Protein AF-A0A412H9V6-F1 (afdb_monomer_lite)

Foldseek 3Di:
DQDDPDPPDDPDQKDKDFDADPPPRHGPDPVDIDIHGDLVRLPDDPVRQPDPVNVVSVCVSCVVVVVPDDPPDDCPVVVVVVCVPPPVNDDPVRVVVVVVVVVVVVVVVVVVVVVVVVVVVVVVVVVLLVVLQVVLLVCVVVVHDPVVSCVVSVDDPVSNVVVVD

Organism: NCBI:txid165179

Radius of gyration: 33.5 Å; chains: 1; bounding box: 70×54×76 Å

Sequence (165 aa):
MNFMPREHEVTKFRTDVALREKSSDSIFSDKLRFIYLSLPFFDKREEECETGFEKWIYVLKYMEVLERLPFTAQKKIFDHLAKLADVRCLSSEEQEKYDESIKAVDDYYSGLYGSYVEGEEKGRAEGELSKGLEVARNLLAMGISWSQIMQATGLTEEQLKQLQS

pLDDT: mean 75.41, std 13.48, range [31.86, 91.69]

Secondary structure (DSSP, 8-state):
----SSTT---SSEEEE--B-TTT--BS-TT--EEEE-GGG----GGG--SHHHHHHHHHHTHHHHTTS---S-HHHHHHHHHHHSGGGS-HHHHHHHHHHHHHHHHHHHHHHHHHHHHHHHHHHHHHHHHHHHHHHHHHHTT--HHHHHHHH---HHHHHTT--

Structure (mmCIF, N/CA/C/O backbone):
data_AF-A0A412H9V6-F1
#
_entry.id   AF-A0A412H9V6-F1
#
loop_
_atom_site.group_PDB
_atom_site.id
_atom_site.type_symbol
_atom_site.label_atom_id
_atom_site.label_alt_id
_atom_site.label_comp_id
_atom_site.label_asym_id
_atom_site.label_entity_id
_atom_site.label_seq_id
_atom_site.pdbx_PDB_ins_code
_atom_site.Cartn_x
_atom_site.Cartn_y
_atom_site.Cartn_z
_atom_site.occupancy
_atom_site.B_iso_or_equiv
_atom_site.auth_seq_id
_atom_site.auth_comp_id
_atom_site.auth_asym_id
_atom_site.auth_atom_id
_atom_site.pdbx_PDB_model_num
ATOM 1 N N . MET A 1 1 ? 2.668 0.395 -11.645 1.00 31.86 1 MET A N 1
ATOM 2 C CA . MET A 1 1 ? 1.717 1.391 -12.189 1.00 31.86 1 MET A CA 1
ATOM 3 C C . MET A 1 1 ? 2.301 1.978 -13.467 1.00 31.86 1 MET A C 1
ATOM 5 O O . MET A 1 1 ? 3.403 2.508 -13.412 1.00 31.86 1 MET A O 1
ATOM 9 N N . ASN A 1 2 ? 1.602 1.878 -14.601 1.00 42.09 2 ASN A N 1
ATOM 10 C CA . ASN A 1 2 ? 1.980 2.578 -15.834 1.00 42.09 2 ASN A CA 1
ATOM 11 C C . ASN A 1 2 ? 1.486 4.025 -15.730 1.00 42.09 2 ASN A C 1
ATOM 13 O O . ASN A 1 2 ? 0.323 4.300 -16.008 1.00 42.09 2 ASN A O 1
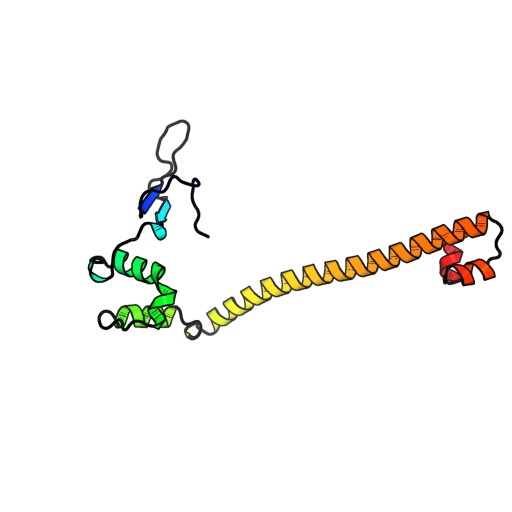ATOM 17 N N . PHE A 1 3 ? 2.335 4.939 -15.258 1.00 45.72 3 PHE A N 1
ATOM 18 C CA . PHE A 1 3 ? 1.981 6.356 -15.188 1.00 45.72 3 PHE A CA 1
ATOM 19 C C . PHE A 1 3 ? 1.868 6.925 -16.608 1.00 45.72 3 PHE A C 1
ATOM 21 O O . PHE A 1 3 ? 2.863 7.001 -17.331 1.00 45.72 3 PHE A O 1
ATOM 28 N N . MET A 1 4 ? 0.657 7.318 -17.006 1.00 52.25 4 MET A N 1
ATOM 29 C CA . MET A 1 4 ? 0.381 8.001 -18.270 1.00 52.25 4 MET A CA 1
ATOM 30 C C . MET A 1 4 ? 0.103 9.483 -17.979 1.00 52.25 4 MET A C 1
ATOM 32 O O . MET A 1 4 ? -0.841 9.778 -17.251 1.00 52.25 4 MET A O 1
ATOM 36 N N . PRO A 1 5 ? 0.884 10.431 -18.534 1.00 49.22 5 PRO A N 1
ATOM 37 C CA . PRO A 1 5 ? 0.676 11.862 -18.297 1.00 49.22 5 PRO A CA 1
ATOM 38 C C . PRO A 1 5 ? -0.688 12.380 -18.786 1.00 49.22 5 PRO A C 1
ATOM 40 O O . PRO A 1 5 ? -1.176 13.383 -18.269 1.00 49.22 5 PRO A O 1
ATOM 43 N N . ARG A 1 6 ? -1.291 11.707 -19.779 1.00 55.88 6 ARG A N 1
ATOM 44 C CA . ARG A 1 6 ? -2.669 11.893 -20.257 1.00 55.88 6 ARG A CA 1
ATOM 45 C C . ARG A 1 6 ? -3.200 10.559 -20.781 1.00 55.88 6 ARG A C 1
ATOM 47 O O . ARG A 1 6 ? -2.503 9.881 -21.539 1.00 55.88 6 ARG A O 1
ATOM 54 N N . GLU A 1 7 ? -4.414 10.182 -20.389 1.00 48.41 7 GLU A N 1
ATOM 55 C CA . GLU A 1 7 ? -5.106 9.032 -20.972 1.00 48.41 7 GLU A CA 1
ATOM 56 C C . GLU A 1 7 ? -5.281 9.294 -22.482 1.00 48.41 7 GLU A C 1
ATOM 58 O O . GLU A 1 7 ? -5.879 10.299 -22.853 1.00 48.41 7 GLU A O 1
ATOM 63 N N . HIS A 1 8 ? -4.772 8.397 -23.337 1.00 54.41 8 HIS A N 1
ATOM 64 C CA . HIS A 1 8 ? -4.921 8.369 -24.811 1.00 54.41 8 HIS A CA 1
ATOM 65 C C . HIS A 1 8 ? -3.901 9.112 -25.706 1.00 54.41 8 HIS A C 1
ATOM 67 O O . HIS A 1 8 ? -4.058 9.069 -26.923 1.00 54.41 8 HIS A O 1
ATOM 73 N N . GLU A 1 9 ? -2.822 9.718 -25.194 1.00 55.66 9 GLU A N 1
ATOM 74 C CA . GLU A 1 9 ? -1.875 10.473 -26.058 1.00 55.66 9 GLU A CA 1
ATOM 75 C C . GLU A 1 9 ? -0.550 9.767 -26.387 1.00 55.66 9 GLU A C 1
ATOM 77 O O . GLU A 1 9 ? 0.267 10.297 -27.145 1.00 55.66 9 GLU A O 1
ATOM 82 N N . VAL A 1 10 ? -0.294 8.572 -25.851 1.00 54.16 10 VAL A N 1
ATOM 83 C CA . VAL A 1 10 ? 0.967 7.887 -26.152 1.00 54.16 10 VAL A CA 1
ATOM 84 C C . VAL A 1 10 ? 0.798 7.077 -27.431 1.00 54.16 10 VAL A C 1
ATOM 86 O O . VAL A 1 10 ? 0.122 6.062 -27.426 1.00 54.16 10 VAL A O 1
ATOM 89 N N . THR A 1 11 ? 1.393 7.541 -28.529 1.00 62.09 11 THR A N 1
ATOM 90 C CA . THR A 1 11 ? 1.391 6.869 -29.846 1.00 62.09 11 THR A CA 1
ATOM 91 C C . THR A 1 11 ? 2.695 6.133 -30.147 1.00 62.09 11 THR A C 1
ATOM 93 O O . THR A 1 11 ? 2.833 5.505 -31.194 1.00 62.09 11 THR A O 1
ATOM 96 N N . LYS A 1 12 ? 3.689 6.246 -29.260 1.00 73.31 12 LYS A N 1
ATOM 97 C CA . LYS A 1 12 ? 5.056 5.778 -29.496 1.00 73.31 12 LYS A CA 1
ATOM 98 C C . LYS A 1 12 ? 5.641 5.081 -28.276 1.00 73.31 12 LYS A C 1
ATOM 100 O O . LYS A 1 12 ? 5.367 5.447 -27.137 1.00 73.31 12 LYS A O 1
ATOM 105 N N . PHE A 1 13 ? 6.521 4.120 -28.536 1.00 77.19 13 PHE A N 1
ATOM 106 C CA . PHE A 1 13 ? 7.193 3.324 -27.512 1.00 77.19 13 PHE A CA 1
ATOM 107 C C . PHE A 1 13 ? 8.006 4.165 -26.507 1.00 77.19 13 PHE A C 1
ATOM 109 O O . PHE A 1 13 ? 7.958 3.888 -25.311 1.00 77.19 13 PHE A O 1
ATOM 116 N N . ARG A 1 14 ? 8.707 5.216 -26.960 1.00 82.00 14 ARG A N 1
ATOM 117 C CA . ARG A 1 14 ? 9.535 6.092 -26.114 1.00 82.00 14 ARG A CA 1
ATOM 118 C C . ARG A 1 14 ? 9.081 7.547 -26.193 1.00 82.00 14 ARG A C 1
ATOM 120 O O . ARG A 1 14 ? 9.066 8.144 -27.272 1.00 82.00 14 ARG A O 1
ATOM 127 N N . THR A 1 15 ? 8.790 8.136 -25.040 1.00 79.31 15 THR A N 1
ATOM 128 C CA . THR A 1 15 ? 8.410 9.544 -24.913 1.00 79.31 15 THR A CA 1
ATOM 129 C C . THR A 1 15 ? 9.339 10.262 -23.947 1.00 79.31 15 THR A C 1
ATOM 131 O O . THR A 1 15 ? 9.323 10.001 -22.748 1.00 79.31 15 THR A O 1
ATOM 134 N N . ASP A 1 16 ? 10.128 11.187 -24.487 1.00 79.50 16 ASP A N 1
ATOM 135 C CA . ASP A 1 16 ? 11.030 12.036 -23.715 1.00 79.50 16 ASP A CA 1
ATOM 136 C C . ASP A 1 16 ? 10.276 13.314 -23.311 1.00 79.50 16 ASP A C 1
ATOM 138 O O . ASP A 1 16 ? 9.785 14.055 -24.164 1.00 79.50 16 ASP A O 1
ATOM 142 N N . VAL A 1 17 ? 10.160 13.555 -22.007 1.00 80.94 17 VAL A N 1
ATOM 143 C CA . VAL A 1 17 ? 9.450 14.685 -21.402 1.00 80.94 17 VAL A CA 1
ATOM 144 C C . VAL A 1 17 ? 10.446 15.527 -20.607 1.00 80.94 17 VAL A C 1
ATOM 146 O O . VAL A 1 17 ? 11.195 15.021 -19.767 1.00 80.94 17 VAL A O 1
ATOM 149 N N . ALA A 1 18 ? 10.445 16.833 -20.867 1.00 79.62 18 ALA A N 1
ATOM 150 C CA . ALA A 1 18 ? 11.243 17.815 -20.144 1.00 79.62 18 ALA A CA 1
ATOM 151 C C . ALA A 1 18 ? 10.322 18.791 -19.408 1.00 79.62 18 ALA A C 1
ATOM 153 O O . ALA A 1 18 ? 9.298 19.213 -19.949 1.00 79.62 18 ALA A O 1
ATOM 154 N N . LEU A 1 19 ? 10.697 19.159 -18.182 1.00 80.44 19 LEU A N 1
ATOM 155 C CA . LEU A 1 19 ? 10.006 20.209 -17.441 1.00 80.44 19 LEU A CA 1
ATOM 156 C C . LEU A 1 19 ? 10.377 21.573 -18.025 1.00 80.44 19 LEU A C 1
ATOM 158 O O . LEU A 1 19 ? 11.548 21.834 -18.307 1.00 80.44 19 LEU A O 1
ATOM 162 N N . ARG A 1 20 ? 9.378 22.438 -18.193 1.00 81.00 20 ARG A N 1
ATOM 163 C CA . ARG A 1 20 ? 9.536 23.804 -18.699 1.00 81.00 20 ARG A CA 1
ATOM 164 C C . ARG A 1 20 ? 8.892 24.799 -17.746 1.00 81.00 20 ARG A C 1
ATOM 166 O O . ARG A 1 20 ? 7.842 24.511 -17.167 1.00 81.00 20 ARG A O 1
ATOM 173 N N . GLU A 1 21 ? 9.519 25.957 -17.582 1.00 80.12 21 GLU A N 1
ATOM 174 C CA . GLU A 1 21 ? 8.950 27.067 -16.821 1.00 80.12 21 GLU A CA 1
ATOM 175 C C . GLU A 1 21 ? 7.840 27.741 -17.646 1.00 80.12 21 GLU A C 1
ATOM 177 O O . GLU A 1 21 ? 8.062 28.166 -18.776 1.00 80.12 21 GLU A O 1
ATOM 182 N N . LYS A 1 22 ? 6.625 27.846 -17.091 1.00 76.00 22 LYS A N 1
ATOM 183 C CA . LYS A 1 22 ? 5.430 28.290 -17.837 1.00 76.00 22 LYS A CA 1
ATOM 184 C C . LYS A 1 22 ? 5.506 29.723 -18.378 1.00 76.00 22 LYS A C 1
ATOM 186 O O . LYS A 1 22 ? 4.817 30.029 -19.343 1.00 76.00 22 LYS A O 1
ATOM 191 N N . SER A 1 23 ? 6.269 30.601 -17.732 1.00 79.62 23 SER A N 1
ATOM 192 C CA . SER A 1 23 ? 6.385 32.022 -18.089 1.00 79.62 23 SER A CA 1
ATOM 193 C C . SER A 1 23 ? 7.459 32.284 -19.142 1.00 79.62 23 SER A C 1
ATOM 195 O O . SER A 1 23 ? 7.251 33.113 -20.023 1.00 79.62 23 SER A O 1
ATOM 197 N N . SER A 1 24 ? 8.601 31.599 -19.052 1.00 74.50 24 SER A N 1
ATOM 198 C CA . SER A 1 24 ? 9.753 31.810 -19.935 1.00 74.50 24 SER A CA 1
ATOM 199 C C . SER A 1 24 ? 9.853 30.786 -21.072 1.00 74.50 24 SER A C 1
ATOM 201 O O . SER A 1 24 ? 10.689 30.952 -21.956 1.00 74.50 24 SER A O 1
ATOM 203 N N . ASP A 1 25 ? 9.046 29.716 -21.028 1.00 74.62 25 ASP A N 1
ATOM 204 C CA . ASP A 1 25 ? 9.134 28.510 -21.875 1.00 74.62 25 ASP A CA 1
ATOM 205 C C . ASP A 1 25 ? 10.542 27.874 -21.922 1.00 74.62 25 ASP A C 1
ATOM 207 O O . ASP A 1 25 ? 10.859 27.029 -22.766 1.00 74.62 25 ASP A O 1
ATOM 211 N N . SER A 1 26 ? 11.408 28.252 -20.978 1.00 78.62 26 SER A N 1
ATOM 212 C CA . SER A 1 26 ? 12.751 27.707 -20.863 1.00 78.62 26 SER A CA 1
ATOM 213 C C . SER A 1 26 ? 12.718 26.337 -20.190 1.00 78.62 26 SER A C 1
ATOM 215 O O . SER A 1 26 ? 11.845 26.024 -19.371 1.00 78.62 26 SER A O 1
ATOM 217 N N . ILE A 1 27 ? 13.664 25.478 -20.569 1.00 77.62 27 ILE A N 1
ATOM 218 C CA . ILE A 1 27 ? 13.816 24.156 -19.962 1.00 77.62 27 ILE A CA 1
ATOM 219 C C . ILE A 1 27 ? 14.272 24.353 -18.515 1.00 77.62 27 ILE A C 1
ATOM 221 O O . ILE A 1 27 ? 15.273 25.012 -18.258 1.00 77.62 27 ILE A O 1
ATOM 225 N N . PHE A 1 28 ? 13.539 23.751 -17.578 1.00 75.81 28 PHE A N 1
ATOM 226 C CA . PHE A 1 28 ? 13.762 23.914 -16.143 1.00 75.81 28 PHE A CA 1
ATOM 227 C C . PHE A 1 28 ? 15.153 23.430 -15.707 1.00 75.81 28 PHE A C 1
ATOM 229 O O . PHE A 1 28 ? 15.794 24.035 -14.852 1.00 75.81 28 PHE A O 1
ATOM 236 N N . SER A 1 29 ? 15.629 22.317 -16.274 1.00 74.75 29 SER A N 1
ATOM 237 C CA . SER A 1 29 ? 16.967 21.798 -15.996 1.00 74.75 29 SER A CA 1
ATOM 238 C C . SER A 1 29 ? 17.435 20.826 -17.072 1.00 74.75 29 SER A C 1
ATOM 240 O O . SER A 1 29 ? 16.701 19.917 -17.454 1.00 74.75 29 SER A O 1
ATOM 242 N N . ASP A 1 30 ? 18.702 20.930 -17.474 1.00 74.94 30 ASP A N 1
ATOM 243 C CA . ASP A 1 30 ? 19.345 19.942 -18.350 1.00 74.94 30 ASP A CA 1
ATOM 244 C C . ASP A 1 30 ? 19.661 18.617 -17.644 1.00 74.94 30 ASP A C 1
ATOM 246 O O . ASP A 1 30 ? 19.920 17.607 -18.303 1.00 74.94 30 ASP A O 1
ATOM 250 N N . LYS A 1 31 ? 19.627 18.610 -16.304 1.00 75.25 31 LYS A N 1
ATOM 251 C CA . LYS A 1 31 ? 19.965 17.448 -15.470 1.00 75.25 31 LYS A CA 1
ATOM 252 C C . LYS A 1 31 ? 18.768 16.550 -15.165 1.00 75.25 31 LYS A C 1
ATOM 254 O O . LYS A 1 31 ? 18.968 15.428 -14.712 1.00 75.25 31 LYS A O 1
ATOM 259 N N . LEU A 1 32 ? 17.544 17.027 -15.395 1.00 75.12 32 LEU A N 1
ATOM 260 C CA . LEU A 1 32 ? 16.321 16.296 -15.077 1.00 75.12 32 LEU A CA 1
ATOM 261 C C . LEU A 1 32 ? 15.507 16.053 -16.348 1.00 75.12 32 LEU A C 1
ATOM 263 O O . LEU A 1 32 ? 14.966 16.981 -16.945 1.00 75.12 32 LEU A O 1
ATOM 267 N N . ARG A 1 33 ? 15.412 14.785 -16.752 1.00 73.00 33 ARG A N 1
ATOM 268 C CA . ARG A 1 33 ? 14.637 14.342 -17.916 1.00 73.00 33 ARG A CA 1
ATOM 269 C C . ARG A 1 33 ? 13.790 13.143 -17.525 1.00 73.00 33 ARG A C 1
ATOM 271 O O . ARG A 1 33 ? 14.293 12.220 -16.890 1.00 73.00 33 ARG A O 1
ATOM 278 N N . PHE A 1 34 ? 12.527 13.149 -17.931 1.00 77.94 34 PHE A N 1
ATOM 279 C CA . PHE A 1 34 ? 11.623 12.022 -17.742 1.00 77.94 34 PHE A CA 1
ATOM 280 C C . PHE A 1 34 ? 11.518 11.260 -19.059 1.00 77.94 34 PHE A C 1
ATOM 282 O O . PHE A 1 34 ? 11.208 11.848 -20.091 1.00 77.94 34 PHE A O 1
ATOM 289 N N . ILE A 1 35 ? 11.791 9.957 -19.040 1.00 79.38 35 ILE A N 1
ATOM 290 C CA . ILE A 1 35 ? 11.632 9.089 -20.209 1.00 79.38 35 ILE A CA 1
ATOM 291 C C . ILE A 1 35 ? 10.543 8.080 -19.878 1.00 79.38 35 ILE A C 1
ATOM 293 O O . ILE A 1 35 ? 10.705 7.252 -18.985 1.00 79.38 35 ILE A O 1
ATOM 297 N N . TYR A 1 36 ? 9.436 8.151 -20.607 1.00 76.88 36 TYR A N 1
ATOM 298 C CA . TYR A 1 36 ? 8.331 7.211 -20.491 1.00 76.88 36 TYR A CA 1
ATOM 299 C C . TYR A 1 36 ? 8.462 6.136 -21.565 1.00 76.88 36 TYR A C 1
ATOM 301 O O . TYR A 1 36 ? 8.509 6.442 -22.760 1.00 76.88 36 TYR A O 1
ATOM 309 N N . LEU A 1 37 ? 8.503 4.876 -21.132 1.00 78.44 37 LEU A N 1
ATOM 310 C CA . LEU A 1 37 ? 8.527 3.704 -22.002 1.00 78.44 37 LEU A CA 1
ATOM 311 C C . LEU A 1 37 ? 7.171 3.004 -21.929 1.00 78.44 37 LEU A C 1
ATOM 313 O O . LEU A 1 37 ? 6.773 2.514 -20.876 1.00 78.44 37 LEU A O 1
ATOM 317 N N . SER A 1 38 ? 6.448 2.976 -23.045 1.00 79.00 38 SER A N 1
ATOM 318 C CA . SER A 1 38 ? 5.126 2.352 -23.135 1.00 79.00 38 SER A CA 1
ATOM 319 C C . SER A 1 38 ? 5.230 0.982 -23.791 1.00 79.00 38 SER A C 1
ATOM 321 O O . SER A 1 38 ? 5.241 0.868 -25.016 1.00 79.00 38 SER A O 1
ATOM 323 N N . LEU A 1 39 ? 5.281 -0.062 -22.958 1.00 75.38 39 LEU A N 1
ATOM 324 C CA . LEU A 1 39 ? 5.409 -1.466 -23.375 1.00 75.38 39 LEU A CA 1
ATOM 325 C C . LEU A 1 39 ? 4.346 -1.959 -24.383 1.00 75.38 39 LEU A C 1
ATOM 327 O O . LEU A 1 39 ? 4.700 -2.788 -25.229 1.00 75.38 39 LEU A O 1
ATOM 331 N N . PRO A 1 40 ? 3.083 -1.475 -24.374 1.00 75.19 40 PRO A N 1
ATOM 332 C CA . PRO A 1 40 ? 2.102 -1.879 -25.381 1.00 75.19 40 PRO A CA 1
ATOM 333 C C . PRO A 1 40 ? 2.563 -1.622 -26.820 1.00 75.19 40 PRO A C 1
ATOM 335 O O . PRO A 1 40 ? 2.349 -2.480 -27.658 1.00 75.19 40 PRO A O 1
ATOM 338 N N . PHE A 1 41 ? 3.285 -0.525 -27.080 1.00 75.00 41 PHE A N 1
ATOM 339 C CA . PHE A 1 41 ? 3.769 -0.147 -28.420 1.00 75.00 41 PHE A CA 1
ATOM 340 C C . PHE A 1 41 ? 5.097 -0.805 -28.824 1.00 75.00 41 PHE A C 1
ATOM 342 O O . PHE A 1 41 ? 5.706 -0.428 -29.826 1.00 75.00 41 PHE A O 1
ATOM 349 N N . PHE A 1 42 ? 5.608 -1.735 -28.017 1.00 79.12 42 PHE A N 1
ATOM 350 C CA . PHE A 1 42 ? 6.814 -2.490 -28.340 1.00 79.12 42 PHE A CA 1
ATOM 351 C C . PHE A 1 42 ? 6.454 -3.783 -29.086 1.00 79.12 42 PHE A C 1
ATOM 353 O O . PHE A 1 42 ? 6.343 -4.844 -28.474 1.00 79.12 42 PHE A O 1
ATOM 360 N N . ASP A 1 43 ? 6.244 -3.697 -30.398 1.00 74.75 43 ASP A N 1
ATOM 361 C CA . ASP A 1 43 ? 5.753 -4.824 -31.217 1.00 74.75 43 ASP A CA 1
ATOM 362 C C . ASP A 1 43 ? 6.856 -5.631 -31.916 1.00 74.75 43 ASP A C 1
ATOM 364 O O . ASP A 1 43 ? 6.572 -6.527 -32.711 1.00 74.75 43 ASP A O 1
ATOM 368 N N . LYS A 1 44 ? 8.123 -5.339 -31.602 1.00 77.12 44 LYS A N 1
ATOM 369 C CA . LYS A 1 44 ? 9.269 -6.045 -32.177 1.00 77.12 44 LYS A CA 1
ATOM 370 C C . LYS A 1 44 ? 9.336 -7.496 -31.700 1.00 77.12 44 LYS A C 1
ATOM 372 O O . LYS A 1 44 ? 9.145 -7.788 -30.514 1.00 77.12 44 LYS A O 1
ATOM 377 N N . ARG A 1 45 ? 9.646 -8.402 -32.628 1.00 71.38 45 ARG A N 1
ATOM 378 C CA . ARG A 1 45 ? 9.942 -9.819 -32.350 1.00 71.38 45 ARG A CA 1
ATOM 379 C C . ARG A 1 45 ? 11.393 -9.989 -31.895 1.00 71.38 45 ARG A C 1
ATOM 381 O O . ARG A 1 45 ? 12.210 -9.097 -32.092 1.00 71.38 45 ARG A O 1
ATOM 388 N N . GLU A 1 46 ? 11.729 -11.142 -31.311 1.00 68.38 46 GLU A N 1
ATOM 389 C CA . GLU A 1 46 ? 13.087 -11.427 -30.808 1.00 68.38 46 GLU A CA 1
ATOM 390 C C . GLU A 1 46 ? 14.172 -11.190 -31.874 1.00 68.38 46 GLU A C 1
ATOM 392 O O . GLU A 1 46 ? 15.200 -10.579 -31.590 1.00 68.38 46 GLU A O 1
ATOM 397 N N . GLU A 1 47 ? 13.907 -11.611 -33.110 1.00 70.81 47 GLU A N 1
ATOM 398 C CA . GLU A 1 47 ? 14.822 -11.480 -34.252 1.00 70.81 47 GLU A CA 1
ATOM 399 C C . GLU A 1 47 ? 15.047 -10.020 -34.684 1.00 70.81 47 GLU A C 1
ATOM 401 O O . GLU A 1 47 ? 16.081 -9.697 -35.259 1.00 70.81 47 GLU A O 1
ATOM 406 N N . GLU A 1 48 ? 14.105 -9.127 -34.373 1.00 75.94 48 GLU A N 1
ATOM 407 C CA . GLU A 1 48 ? 14.139 -7.701 -34.728 1.00 75.94 48 GLU A CA 1
ATOM 408 C C . GLU A 1 48 ? 14.772 -6.837 -33.619 1.00 75.94 48 GLU A C 1
ATOM 410 O O . GLU A 1 48 ? 14.939 -5.622 -33.775 1.00 75.94 48 GLU A O 1
ATOM 415 N N . CYS A 1 49 ? 15.108 -7.449 -32.479 1.00 75.38 49 CYS A N 1
ATOM 416 C CA . CYS A 1 49 ? 15.764 -6.801 -31.348 1.00 75.38 49 CYS A CA 1
ATOM 417 C C . CYS A 1 49 ? 17.286 -6.814 -31.541 1.00 75.38 49 CYS A C 1
ATOM 419 O O . CYS A 1 49 ? 18.000 -7.662 -30.999 1.00 75.38 49 CYS A O 1
ATOM 421 N N . GLU A 1 50 ? 17.805 -5.849 -32.294 1.00 71.19 50 GLU A N 1
ATOM 422 C CA . GLU A 1 50 ? 19.243 -5.731 -32.559 1.00 71.19 50 GLU A CA 1
ATOM 423 C C . GLU A 1 50 ? 20.000 -5.178 -31.342 1.00 71.19 50 GLU A C 1
ATOM 425 O O . GLU A 1 50 ? 21.086 -5.655 -30.991 1.00 71.19 50 GLU A O 1
ATOM 430 N N . THR A 1 51 ? 19.413 -4.196 -30.648 1.00 75.94 51 THR A N 1
ATOM 431 C CA . THR A 1 51 ? 20.088 -3.477 -29.560 1.00 75.94 51 THR A CA 1
ATOM 432 C C . THR A 1 51 ? 19.896 -4.143 -28.196 1.00 75.94 51 THR A C 1
ATOM 434 O O . THR A 1 51 ? 18.863 -4.741 -27.900 1.00 75.94 51 THR A O 1
ATOM 437 N N . GLY A 1 52 ? 20.886 -3.998 -27.304 1.00 70.75 52 GLY A N 1
ATOM 438 C CA . GLY A 1 52 ? 20.783 -4.503 -25.927 1.00 70.75 52 GLY A CA 1
ATOM 439 C C . GLY A 1 52 ? 19.576 -3.934 -25.174 1.00 70.75 52 GLY A C 1
ATOM 440 O O . GLY A 1 52 ? 18.930 -4.650 -24.419 1.00 70.75 52 GLY A O 1
ATOM 441 N N . PHE A 1 53 ? 19.225 -2.672 -25.432 1.00 75.31 53 PHE A N 1
ATOM 442 C CA . PHE A 1 53 ? 18.045 -2.029 -24.858 1.00 75.31 53 PHE A CA 1
ATOM 443 C C . PHE A 1 53 ? 16.735 -2.688 -25.314 1.00 75.31 53 PHE A C 1
ATOM 445 O O . PHE A 1 53 ? 15.891 -2.996 -24.482 1.00 75.31 53 PHE A O 1
ATOM 452 N N . GLU A 1 54 ? 16.572 -2.966 -26.609 1.00 73.56 54 GLU A N 1
ATOM 453 C CA . GLU A 1 54 ? 15.374 -3.643 -27.128 1.00 73.56 54 GLU A CA 1
ATOM 454 C C . GLU A 1 54 ? 15.239 -5.061 -26.579 1.00 73.56 54 GLU A C 1
ATOM 456 O O . GLU A 1 54 ? 14.145 -5.468 -26.199 1.00 73.56 54 GLU A O 1
ATOM 461 N N . LYS A 1 55 ? 16.358 -5.780 -26.444 1.00 73.62 55 LYS A N 1
ATOM 462 C CA . LYS A 1 55 ? 16.388 -7.106 -25.813 1.00 73.62 55 LYS A CA 1
ATOM 463 C C . LYS A 1 55 ? 15.937 -7.050 -24.353 1.00 73.62 55 LYS A C 1
ATOM 465 O O . LYS A 1 55 ? 15.140 -7.884 -23.935 1.00 73.62 55 LYS A O 1
ATOM 470 N N . TRP A 1 56 ? 16.378 -6.043 -23.594 1.00 73.50 56 TRP A N 1
ATOM 471 C CA . TRP A 1 56 ? 15.926 -5.825 -22.215 1.00 73.50 56 TRP A CA 1
ATOM 472 C C . TRP A 1 56 ? 14.428 -5.539 -22.122 1.00 73.50 56 TRP A C 1
ATOM 474 O O . TRP A 1 56 ? 13.744 -6.081 -21.259 1.00 73.50 56 TRP A O 1
ATOM 484 N N . ILE A 1 57 ? 13.904 -4.710 -23.019 1.00 78.50 57 ILE A N 1
ATOM 485 C CA . ILE A 1 57 ? 12.482 -4.359 -23.039 1.00 78.50 57 ILE A CA 1
ATOM 486 C C . ILE A 1 57 ? 11.625 -5.552 -23.464 1.00 78.50 57 ILE A C 1
ATOM 488 O O . ILE A 1 57 ? 10.571 -5.776 -22.872 1.00 78.50 57 ILE A O 1
ATOM 492 N N . TYR A 1 58 ? 12.088 -6.342 -24.436 1.00 75.56 58 TYR A N 1
ATOM 493 C CA . TYR A 1 58 ? 11.448 -7.593 -24.837 1.00 75.56 58 TYR A CA 1
ATOM 494 C C . TYR A 1 58 ? 11.326 -8.540 -23.638 1.00 75.56 58 TYR A C 1
ATOM 496 O O . TYR A 1 58 ? 10.244 -9.037 -23.340 1.00 75.56 58 TYR A O 1
ATOM 504 N N . VAL A 1 59 ? 12.411 -8.711 -22.883 1.00 71.75 59 VAL A N 1
ATOM 505 C CA . VAL A 1 59 ? 12.432 -9.534 -21.667 1.00 71.75 59 VAL A CA 1
ATOM 506 C C . VAL A 1 59 ? 11.449 -9.019 -20.617 1.00 71.75 59 VAL A C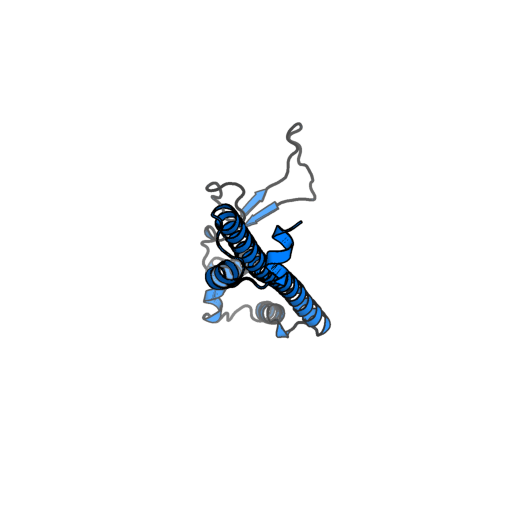 1
ATOM 508 O O . VAL A 1 59 ? 10.668 -9.798 -20.083 1.00 71.75 59 VAL A O 1
ATOM 511 N N . LEU A 1 60 ? 11.433 -7.711 -20.350 1.00 72.88 60 LEU A N 1
ATOM 512 C CA . LEU A 1 60 ? 10.498 -7.113 -19.392 1.00 72.88 60 LEU A CA 1
ATOM 513 C C . LEU A 1 60 ? 9.032 -7.258 -19.832 1.00 72.88 60 LEU A C 1
ATOM 515 O O . LEU A 1 60 ? 8.167 -7.478 -18.990 1.00 72.88 60 LEU A O 1
ATOM 519 N N . LYS A 1 61 ? 8.746 -7.158 -21.138 1.00 73.31 61 LYS A N 1
ATOM 520 C CA . LYS A 1 61 ? 7.393 -7.321 -21.697 1.00 73.31 61 LYS A CA 1
ATOM 521 C C . LYS A 1 61 ? 6.914 -8.775 -21.648 1.00 73.31 61 LYS A C 1
ATOM 523 O O . LYS A 1 61 ? 5.735 -9.005 -21.402 1.00 73.31 61 LYS A O 1
ATOM 528 N N . TYR A 1 62 ? 7.805 -9.738 -21.880 1.00 68.88 62 TYR A N 1
ATOM 529 C CA . TYR A 1 62 ? 7.477 -11.165 -21.992 1.00 68.88 62 TYR A CA 1
ATOM 530 C C . TYR A 1 62 ? 8.001 -12.003 -20.812 1.00 68.88 62 TYR A C 1
ATOM 532 O O . TYR A 1 62 ? 8.198 -13.210 -20.955 1.00 68.88 62 TYR A O 1
ATOM 540 N N . MET A 1 63 ? 8.211 -11.389 -19.639 1.00 62.84 63 MET A N 1
ATOM 541 C CA . MET A 1 63 ? 8.797 -12.042 -18.456 1.00 62.84 63 MET A CA 1
ATOM 542 C C . MET A 1 63 ? 8.007 -13.278 -17.995 1.00 62.84 63 MET A C 1
ATOM 544 O O . MET A 1 63 ? 8.614 -14.283 -17.645 1.00 62.84 63 MET A O 1
ATOM 548 N N . GLU A 1 64 ? 6.674 -13.260 -18.087 1.00 56.75 64 GLU A N 1
ATOM 549 C CA . GLU A 1 64 ? 5.827 -14.427 -17.772 1.00 56.75 64 GLU A CA 1
ATOM 550 C C . GLU A 1 64 ? 6.029 -15.604 -18.745 1.00 56.75 64 GLU A C 1
ATOM 552 O O . GLU A 1 64 ? 5.860 -16.766 -18.383 1.00 56.75 64 GLU A O 1
ATOM 557 N N . VAL A 1 65 ? 6.395 -15.326 -20.000 1.00 54.84 65 VAL A N 1
ATOM 558 C CA . VAL A 1 65 ? 6.585 -16.345 -21.050 1.00 54.84 65 VAL A CA 1
ATOM 559 C C . VAL A 1 65 ? 8.022 -16.882 -21.050 1.00 54.84 65 VAL A C 1
ATOM 561 O O . VAL A 1 65 ? 8.282 -17.992 -21.521 1.00 54.84 65 VAL A O 1
ATOM 564 N N . LEU A 1 66 ? 8.958 -16.121 -20.479 1.00 54.09 66 LEU A N 1
ATOM 565 C CA . LEU A 1 66 ? 10.380 -16.453 -20.403 1.00 54.09 66 LEU A CA 1
ATOM 566 C C . LEU A 1 66 ? 10.697 -17.684 -19.551 1.00 54.09 66 LEU A C 1
ATOM 568 O O . LEU A 1 66 ? 11.711 -18.325 -19.807 1.00 54.09 66 LEU A O 1
ATOM 572 N N . GLU A 1 67 ? 9.827 -18.089 -18.621 1.00 53.44 67 GLU A N 1
ATOM 573 C CA . GLU A 1 67 ? 9.982 -19.374 -17.919 1.00 53.44 67 GLU A CA 1
ATOM 574 C C . GLU A 1 67 ? 9.926 -20.586 -18.871 1.00 53.44 67 GLU A C 1
ATOM 576 O O . GLU A 1 67 ? 10.392 -21.670 -18.522 1.00 53.44 67 GLU A O 1
ATOM 581 N N . ARG A 1 68 ? 9.364 -20.428 -20.082 1.00 50.88 68 ARG A N 1
ATOM 582 C CA . ARG A 1 68 ? 9.096 -21.531 -21.023 1.00 50.88 68 ARG A CA 1
ATOM 583 C C . ARG A 1 68 ? 9.987 -21.563 -22.268 1.00 50.88 68 ARG A C 1
ATOM 585 O O . ARG A 1 68 ? 9.925 -22.549 -23.002 1.00 50.88 68 ARG A O 1
ATOM 592 N N . LEU A 1 69 ? 10.796 -20.537 -22.540 1.00 48.16 69 LEU A N 1
ATOM 593 C CA . LEU A 1 69 ? 11.576 -20.439 -23.785 1.00 48.16 69 LEU A CA 1
ATOM 594 C C . LEU A 1 69 ? 13.090 -20.604 -23.551 1.00 48.16 69 LEU A C 1
ATOM 596 O O . LEU A 1 69 ? 13.655 -19.957 -22.670 1.00 48.16 69 LEU A O 1
ATOM 600 N N . PRO A 1 70 ? 13.792 -21.430 -24.353 1.00 45.97 70 PRO A N 1
ATOM 601 C CA . PRO A 1 70 ? 15.222 -21.651 -24.193 1.00 45.97 70 PRO A CA 1
ATOM 602 C C . PRO A 1 70 ? 16.025 -20.495 -24.809 1.00 45.97 70 PRO A C 1
ATOM 604 O O . PRO A 1 70 ? 16.333 -20.487 -26.002 1.00 45.97 70 PRO A O 1
ATOM 607 N N . PHE A 1 71 ? 16.430 -19.527 -23.983 1.00 52.28 71 PHE A N 1
ATOM 608 C CA . PHE A 1 71 ? 17.399 -18.502 -24.382 1.00 52.28 71 PHE A CA 1
ATOM 609 C C . PHE A 1 71 ? 18.795 -19.119 -24.537 1.00 52.28 71 PHE A C 1
ATOM 611 O O . PHE A 1 71 ? 19.613 -19.177 -23.616 1.00 52.28 71 PHE A O 1
ATOM 618 N N . THR A 1 72 ? 19.088 -19.602 -25.739 1.00 51.16 72 THR A N 1
ATOM 619 C CA . THR A 1 72 ? 20.343 -20.312 -26.023 1.00 51.16 72 THR A CA 1
ATOM 620 C C . THR A 1 72 ? 21.538 -19.360 -26.209 1.00 51.16 72 THR A C 1
ATOM 622 O O . THR A 1 72 ? 22.680 -19.811 -26.173 1.00 51.16 72 THR A O 1
ATOM 625 N N . ALA A 1 73 ? 21.326 -18.041 -26.342 1.00 51.09 73 ALA A N 1
ATOM 626 C CA . ALA A 1 73 ? 22.356 -17.136 -26.873 1.00 51.09 73 ALA A CA 1
ATOM 627 C C . ALA A 1 73 ? 22.920 -16.044 -25.934 1.00 51.09 73 ALA A C 1
ATOM 629 O O . ALA A 1 73 ? 23.847 -15.351 -26.340 1.00 51.09 73 ALA A O 1
ATOM 630 N N . GLN A 1 74 ? 22.444 -15.859 -24.694 1.00 53.53 74 GLN A N 1
ATOM 631 C CA . GLN A 1 74 ? 22.921 -14.746 -23.832 1.00 53.53 74 GLN A CA 1
ATOM 632 C C . GLN A 1 74 ? 23.145 -15.116 -22.351 1.00 53.53 74 GLN A C 1
ATOM 634 O O . GLN A 1 74 ? 23.130 -14.255 -21.471 1.00 53.53 74 GLN A O 1
ATOM 639 N N . LYS A 1 75 ? 23.416 -16.398 -22.076 1.00 57.97 75 LYS A N 1
ATOM 640 C CA . LYS A 1 75 ? 23.471 -16.997 -20.728 1.00 57.97 75 LYS A CA 1
ATOM 641 C C . LYS A 1 75 ? 24.174 -16.162 -19.649 1.00 57.97 75 LYS A C 1
ATOM 643 O O . LYS A 1 75 ? 23.622 -16.019 -18.580 1.00 57.97 75 LYS A O 1
ATOM 648 N N . LYS A 1 76 ? 25.324 -15.521 -19.891 1.00 59.97 76 LYS A N 1
ATOM 649 C CA . LYS A 1 76 ? 26.078 -14.863 -18.796 1.00 59.97 76 LYS A CA 1
ATOM 650 C C . LYS A 1 76 ? 25.388 -13.658 -18.146 1.00 59.97 76 LYS A C 1
ATOM 652 O O . LYS A 1 76 ? 25.466 -13.510 -16.931 1.00 59.97 76 LYS A O 1
ATOM 657 N N . ILE A 1 77 ? 24.765 -12.785 -18.936 1.00 59.91 77 ILE A N 1
ATOM 658 C CA . ILE A 1 77 ? 24.109 -11.57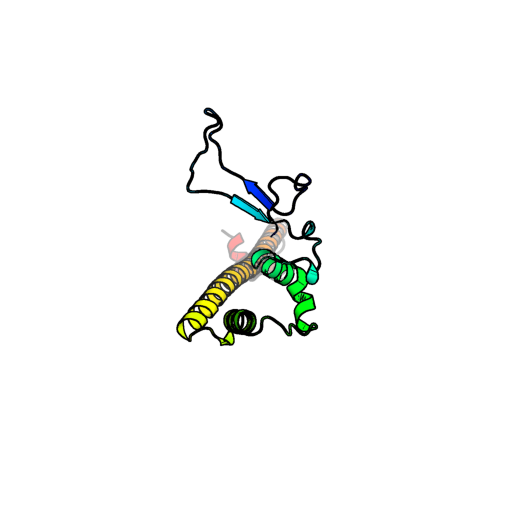6 -18.407 1.00 59.91 77 ILE A CA 1
ATOM 659 C C . ILE A 1 77 ? 22.763 -11.956 -17.781 1.00 59.91 77 ILE A C 1
ATOM 661 O O . ILE A 1 77 ? 22.417 -11.452 -16.717 1.00 59.91 77 ILE A O 1
ATOM 665 N N . PHE A 1 78 ? 22.052 -12.905 -18.397 1.00 61.78 78 PHE A N 1
ATOM 666 C CA . PHE A 1 78 ? 20.794 -13.433 -17.874 1.00 61.78 78 PHE A CA 1
ATOM 667 C C . PHE A 1 78 ? 20.979 -14.287 -16.623 1.00 61.78 78 PHE A C 1
ATOM 669 O O . PHE A 1 78 ? 20.226 -14.105 -15.680 1.00 61.78 78 PHE A O 1
ATOM 676 N N . ASP A 1 79 ? 22.010 -15.129 -16.554 1.00 61.88 79 ASP A N 1
ATOM 677 C CA . ASP A 1 79 ? 22.364 -15.877 -15.344 1.00 61.88 79 ASP A CA 1
ATOM 678 C C . ASP A 1 79 ? 22.701 -14.915 -14.204 1.00 61.88 79 ASP A C 1
ATOM 680 O O . ASP A 1 79 ? 22.339 -15.160 -13.059 1.00 61.88 79 ASP A O 1
ATOM 684 N N . HIS A 1 80 ? 23.386 -13.803 -14.497 1.00 61.34 80 HIS A N 1
ATOM 685 C CA . HIS A 1 80 ? 23.681 -12.789 -13.489 1.00 61.34 80 HIS A CA 1
ATOM 686 C C . HIS A 1 80 ? 22.414 -12.075 -13.014 1.00 61.34 80 HIS A C 1
ATOM 688 O O . HIS A 1 80 ? 22.283 -11.807 -11.825 1.00 61.34 80 HIS A O 1
ATOM 694 N N . LEU A 1 81 ? 21.477 -11.762 -13.911 1.00 60.44 81 LEU A N 1
ATOM 695 C CA . LEU A 1 81 ? 20.251 -11.064 -13.534 1.00 60.44 81 LEU A CA 1
ATOM 696 C C . LEU A 1 81 ? 19.236 -11.989 -12.858 1.00 60.44 81 LEU A C 1
ATOM 698 O O . LEU A 1 81 ? 18.620 -11.582 -11.885 1.00 60.44 81 LEU A O 1
ATOM 702 N N . ALA A 1 82 ? 19.146 -13.249 -13.282 1.00 60.91 82 ALA A N 1
ATOM 703 C CA . ALA A 1 82 ? 18.410 -14.288 -12.572 1.00 60.91 82 ALA A CA 1
ATOM 704 C C . ALA A 1 82 ? 18.985 -14.506 -11.165 1.00 60.91 82 ALA A C 1
ATOM 706 O O . ALA A 1 82 ? 18.223 -14.561 -10.210 1.00 60.91 82 ALA A O 1
ATOM 707 N N . LYS A 1 83 ? 20.320 -14.531 -11.011 1.00 62.03 83 LYS A N 1
ATOM 708 C CA . LYS A 1 83 ? 20.971 -14.554 -9.689 1.00 62.03 83 LYS A CA 1
ATOM 709 C C . LYS A 1 83 ? 20.676 -13.303 -8.862 1.00 62.03 83 LYS A C 1
ATOM 711 O O . LYS A 1 83 ? 20.514 -13.414 -7.661 1.00 62.03 83 LYS A O 1
ATOM 716 N N . LEU A 1 84 ? 20.614 -12.125 -9.482 1.00 56.41 84 LEU A N 1
ATOM 717 C CA . LEU A 1 84 ? 20.353 -10.863 -8.783 1.00 56.41 84 LEU A CA 1
ATOM 718 C C . LEU A 1 84 ? 18.878 -10.706 -8.369 1.00 56.41 84 LEU A C 1
ATOM 720 O O . LEU A 1 84 ? 18.596 -10.093 -7.347 1.00 56.41 84 LEU A O 1
ATOM 724 N N . ALA A 1 85 ? 17.947 -11.228 -9.171 1.00 56.69 85 ALA A N 1
ATOM 725 C CA . ALA A 1 85 ? 16.509 -11.190 -8.909 1.00 56.69 85 ALA A CA 1
ATOM 726 C C . ALA A 1 85 ? 16.046 -12.297 -7.948 1.00 56.69 85 ALA A C 1
ATOM 728 O O . ALA A 1 85 ? 14.949 -12.211 -7.397 1.00 56.69 85 ALA A O 1
ATOM 729 N N . ASP A 1 86 ? 16.861 -13.334 -7.745 1.00 58.09 86 ASP A N 1
ATOM 730 C CA . ASP A 1 86 ? 16.587 -14.362 -6.752 1.00 58.09 86 ASP A CA 1
ATOM 731 C C . ASP A 1 86 ? 16.847 -13.777 -5.355 1.00 58.09 86 ASP A C 1
ATOM 733 O O . ASP A 1 86 ? 17.980 -13.473 -4.982 1.00 58.09 86 ASP A O 1
ATOM 737 N N . VAL A 1 87 ? 15.784 -13.633 -4.561 1.00 53.78 87 VAL A N 1
ATOM 738 C CA . VAL A 1 87 ? 15.804 -13.163 -3.158 1.00 53.78 87 VAL A CA 1
ATOM 739 C C . VAL A 1 87 ? 16.817 -13.953 -2.309 1.00 53.78 87 VAL A C 1
ATOM 741 O O . VAL A 1 87 ? 17.318 -13.469 -1.299 1.00 53.78 87 VAL A O 1
ATOM 744 N N . ARG A 1 88 ? 17.188 -15.158 -2.755 1.00 54.56 88 ARG A N 1
ATOM 745 C CA . ARG A 1 88 ? 18.208 -16.030 -2.153 1.00 54.56 88 ARG A CA 1
ATOM 746 C C . ARG A 1 88 ? 19.650 -15.528 -2.286 1.00 54.56 88 ARG A C 1
ATOM 748 O O . ARG A 1 88 ? 20.535 -16.114 -1.669 1.00 54.56 88 ARG A O 1
ATOM 755 N N . CYS A 1 89 ? 19.902 -14.496 -3.089 1.00 56.28 89 CYS A N 1
ATOM 756 C CA . CYS A 1 89 ? 21.208 -13.843 -3.189 1.00 56.28 89 CYS A CA 1
ATOM 757 C C . CYS A 1 89 ? 21.336 -12.584 -2.321 1.00 56.28 89 CYS A C 1
ATOM 759 O O . CYS A 1 89 ? 22.397 -11.960 -2.353 1.00 56.28 89 CYS A O 1
ATOM 761 N N . LEU A 1 90 ? 20.310 -12.226 -1.540 1.00 62.78 90 LEU A N 1
ATOM 762 C CA . LEU A 1 90 ? 20.451 -11.189 -0.521 1.00 62.78 90 LEU A CA 1
ATOM 763 C C . LEU A 1 90 ? 21.477 -11.645 0.520 1.00 62.78 90 LEU A C 1
ATOM 765 O O . LEU A 1 90 ? 21.452 -12.783 0.995 1.00 62.78 90 LEU A O 1
ATOM 769 N N . SER A 1 91 ? 22.394 -10.751 0.877 1.00 73.44 91 SER A N 1
ATOM 770 C CA . SER A 1 91 ? 23.219 -10.951 2.065 1.00 73.44 91 SER A CA 1
ATOM 771 C C . SER A 1 91 ? 22.337 -10.976 3.318 1.00 73.44 91 SER A C 1
ATOM 773 O O . SER A 1 91 ? 21.227 -10.444 3.316 1.00 73.44 91 SER A O 1
ATOM 775 N N . SER A 1 92 ? 22.824 -11.565 4.413 1.00 74.19 92 SER A N 1
ATOM 776 C CA . SER A 1 92 ? 22.069 -11.619 5.675 1.00 74.19 92 SER A CA 1
ATOM 777 C C . SER A 1 92 ? 21.595 -10.235 6.142 1.00 74.19 92 SER A C 1
ATOM 779 O O . SER A 1 92 ? 20.481 -10.117 6.636 1.00 74.19 92 SER A O 1
ATOM 781 N N . GLU A 1 93 ? 22.395 -9.187 5.915 1.00 80.94 93 GLU A N 1
ATOM 782 C CA . GLU A 1 93 ? 22.030 -7.803 6.246 1.00 80.94 93 GLU A CA 1
ATOM 783 C C . GLU A 1 93 ? 20.915 -7.239 5.350 1.00 80.94 93 GLU A C 1
ATOM 785 O O . GLU A 1 93 ? 20.061 -6.484 5.812 1.00 80.94 93 GLU A O 1
ATOM 790 N N . GLU A 1 94 ? 20.912 -7.562 4.055 1.00 75.94 94 GLU A N 1
ATOM 791 C CA . GLU A 1 94 ? 19.868 -7.099 3.134 1.00 75.94 94 GLU A CA 1
ATOM 792 C C . GLU A 1 94 ? 18.554 -7.849 3.355 1.00 75.94 94 GLU A C 1
ATOM 794 O O . GLU A 1 94 ? 17.483 -7.251 3.259 1.00 75.94 94 GLU A O 1
ATOM 799 N N . GLN A 1 95 ? 18.639 -9.135 3.699 1.00 76.62 95 GLN A N 1
ATOM 800 C CA . GLN A 1 95 ? 17.484 -9.942 4.070 1.00 76.62 95 GLN A CA 1
ATOM 801 C C . GLN A 1 95 ? 16.849 -9.437 5.370 1.00 76.62 95 GLN A C 1
ATOM 803 O O . GLN A 1 95 ? 15.634 -9.282 5.426 1.00 76.62 95 GLN A O 1
ATOM 808 N N . GLU A 1 96 ? 17.654 -9.101 6.382 1.00 82.38 96 GLU A N 1
ATOM 809 C CA . GLU A 1 96 ? 17.152 -8.530 7.635 1.00 82.38 96 GLU A CA 1
ATOM 810 C C . GLU A 1 96 ? 16.434 -7.194 7.404 1.00 82.38 96 GLU A C 1
ATOM 812 O O . GLU A 1 96 ? 15.326 -7.008 7.899 1.00 82.38 96 GLU A O 1
ATOM 817 N N . LYS A 1 97 ? 16.999 -6.299 6.581 1.00 83.44 97 LYS A N 1
ATOM 818 C CA . LYS A 1 97 ? 16.340 -5.033 6.207 1.00 83.44 97 LYS A CA 1
ATOM 819 C C . LYS A 1 97 ? 15.042 -5.251 5.435 1.00 83.44 97 LYS A C 1
ATOM 821 O O . LYS A 1 97 ? 14.082 -4.505 5.623 1.00 83.44 97 LYS A O 1
ATOM 826 N N . TYR A 1 98 ? 15.013 -6.243 4.546 1.00 77.38 98 TYR A N 1
ATOM 827 C CA . TYR A 1 98 ? 13.801 -6.600 3.817 1.00 77.38 98 TYR A CA 1
ATOM 828 C C . TYR A 1 98 ? 12.721 -7.100 4.783 1.00 77.38 98 TYR A C 1
ATOM 830 O O . TYR A 1 98 ? 11.618 -6.554 4.792 1.00 77.38 98 TYR A O 1
ATOM 838 N N . ASP A 1 99 ? 13.056 -8.044 5.660 1.00 82.75 99 ASP A N 1
ATOM 839 C C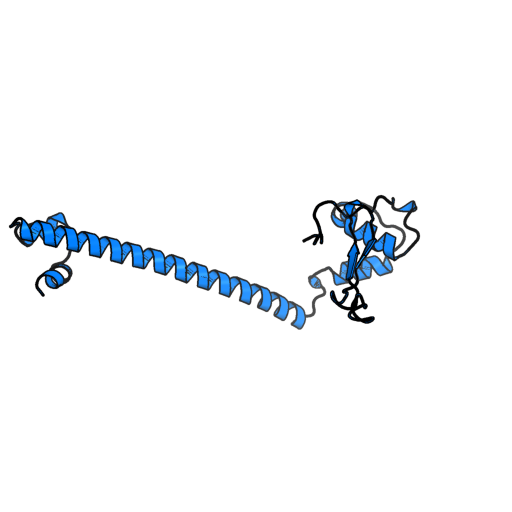A . ASP A 1 99 ? 12.136 -8.585 6.663 1.00 82.75 99 ASP A CA 1
ATOM 840 C C . ASP A 1 99 ? 11.668 -7.507 7.654 1.00 82.75 99 ASP A C 1
ATOM 842 O O . ASP A 1 99 ? 10.498 -7.482 8.029 1.00 82.75 99 ASP A O 1
ATOM 846 N N . GLU A 1 100 ? 12.546 -6.584 8.052 1.00 86.31 100 GLU A N 1
ATOM 847 C CA . GLU A 1 100 ? 12.204 -5.429 8.889 1.00 86.31 100 GLU A CA 1
ATOM 848 C C . GLU A 1 100 ? 11.220 -4.493 8.178 1.00 86.31 100 GLU A C 1
ATOM 850 O O . GLU A 1 100 ? 10.251 -4.042 8.787 1.00 86.31 100 GLU A O 1
ATOM 855 N N . SER A 1 101 ? 11.404 -4.250 6.876 1.00 81.12 101 SER A N 1
ATOM 856 C CA . SER A 1 101 ? 10.478 -3.423 6.096 1.00 81.12 101 SER A CA 1
ATOM 857 C C . SER A 1 101 ? 9.084 -4.045 5.988 1.00 81.12 101 SER A C 1
ATOM 859 O O . SER A 1 101 ? 8.088 -3.332 6.105 1.00 81.12 101 SER A O 1
ATOM 861 N N . ILE A 1 102 ? 9.004 -5.371 5.830 1.00 83.88 102 ILE A N 1
ATOM 862 C CA . ILE A 1 102 ? 7.732 -6.099 5.811 1.00 83.88 102 ILE A CA 1
ATOM 863 C C . ILE A 1 102 ? 7.082 -6.061 7.197 1.00 83.88 102 ILE A C 1
ATOM 865 O O . ILE A 1 102 ? 5.916 -5.690 7.308 1.00 83.88 102 ILE A O 1
ATOM 869 N N . LYS A 1 103 ? 7.848 -6.335 8.262 1.00 89.69 103 LYS A N 1
ATOM 870 C CA . LYS A 1 103 ? 7.359 -6.254 9.648 1.00 89.69 103 LYS A CA 1
ATOM 871 C C . LYS A 1 103 ? 6.822 -4.873 9.997 1.00 89.69 103 LYS A C 1
ATOM 873 O O . LYS A 1 103 ? 5.750 -4.783 10.573 1.00 89.69 103 LYS A O 1
ATOM 878 N N . ALA A 1 104 ? 7.510 -3.800 9.613 1.00 87.62 104 ALA A N 1
ATOM 879 C CA . ALA A 1 104 ? 7.055 -2.440 9.899 1.00 87.62 104 ALA A CA 1
ATOM 880 C C . ALA A 1 104 ? 5.685 -2.141 9.266 1.00 87.62 104 ALA A C 1
ATOM 882 O O . ALA A 1 104 ? 4.853 -1.451 9.858 1.00 87.62 104 ALA A O 1
ATOM 883 N N . VAL A 1 105 ? 5.447 -2.667 8.062 1.00 83.06 105 VAL A N 1
ATOM 884 C CA . VAL A 1 105 ? 4.164 -2.539 7.367 1.00 83.06 105 VAL A CA 1
ATOM 885 C C . VAL A 1 105 ? 3.086 -3.381 8.054 1.00 83.06 105 VAL A C 1
ATOM 887 O O . VAL A 1 105 ? 2.001 -2.866 8.330 1.00 83.06 105 VAL A O 1
ATOM 890 N N . ASP A 1 106 ? 3.385 -4.637 8.378 1.00 83.06 106 ASP A N 1
ATOM 891 C CA . ASP A 1 106 ? 2.445 -5.538 9.052 1.00 83.06 106 ASP A CA 1
ATOM 892 C C . ASP A 1 106 ? 2.081 -5.052 10.461 1.00 83.06 106 ASP A C 1
ATOM 894 O O . ASP A 1 106 ? 0.908 -5.094 10.840 1.00 83.06 106 ASP A O 1
ATOM 898 N N . ASP A 1 107 ? 3.046 -4.525 11.216 1.00 89.75 107 ASP A N 1
ATOM 899 C CA . ASP A 1 107 ? 2.841 -3.942 12.543 1.00 89.75 107 ASP A CA 1
ATOM 900 C C . ASP A 1 107 ? 1.940 -2.705 12.463 1.00 89.75 107 ASP A C 1
ATOM 902 O O . ASP A 1 107 ? 1.016 -2.549 13.267 1.00 89.75 107 ASP A O 1
ATOM 906 N N . TYR A 1 108 ? 2.155 -1.845 11.459 1.00 86.06 108 TYR A N 1
ATOM 907 C CA . TYR A 1 108 ? 1.298 -0.687 11.218 1.00 86.06 108 TYR A CA 1
ATOM 908 C C . TYR A 1 108 ? -0.151 -1.109 10.948 1.00 86.06 108 TYR A C 1
ATOM 910 O O . TYR A 1 108 ? -1.068 -0.606 11.603 1.00 86.06 108 TYR A O 1
ATOM 918 N N . TYR A 1 109 ? -0.372 -2.059 10.033 1.00 82.75 109 TYR A N 1
ATOM 919 C CA . TYR A 1 109 ? -1.719 -2.540 9.718 1.00 82.75 109 TYR A CA 1
ATOM 920 C C . TYR A 1 109 ? -2.370 -3.279 10.889 1.00 82.75 109 TYR A C 1
ATOM 922 O O . TYR A 1 109 ? -3.558 -3.082 11.146 1.00 82.75 109 TYR A O 1
ATOM 930 N N . SER A 1 110 ? -1.602 -4.078 11.628 1.00 84.94 110 SER A N 1
ATOM 931 C CA . SER A 1 110 ? -2.089 -4.818 12.795 1.00 84.94 110 SER A CA 1
ATOM 932 C C . SER A 1 110 ? -2.515 -3.877 13.920 1.00 84.94 110 SER A C 1
ATOM 934 O O . SER A 1 110 ? -3.585 -4.064 14.499 1.00 84.94 110 SER A O 1
ATOM 936 N N . GLY A 1 111 ? -1.737 -2.825 14.197 1.00 87.75 111 GLY A N 1
ATOM 937 C CA . GLY A 1 111 ? -2.105 -1.801 15.177 1.00 87.75 111 GLY A CA 1
ATOM 938 C C . GLY A 1 111 ? -3.367 -1.032 14.777 1.00 87.75 111 GLY A C 1
ATOM 939 O O . GLY A 1 111 ? -4.260 -0.809 15.598 1.00 87.75 111 GLY A O 1
ATOM 940 N N . LEU A 1 112 ? -3.484 -0.676 13.496 1.00 85.56 112 LEU A N 1
ATOM 941 C CA . LEU A 1 112 ? -4.651 0.034 12.974 1.00 85.56 112 LEU A CA 1
ATOM 942 C C . LEU A 1 112 ? -5.915 -0.834 13.047 1.00 85.56 112 LEU A C 1
ATOM 944 O O . LEU A 1 112 ? -6.948 -0.379 13.533 1.00 85.56 112 LEU A O 1
ATOM 948 N N . TYR A 1 113 ? -5.816 -2.104 12.653 1.00 84.31 113 TYR A N 1
ATOM 949 C CA . TYR A 1 113 ? -6.921 -3.055 12.749 1.00 84.31 113 TYR A CA 1
ATOM 950 C C . TYR A 1 113 ? -7.317 -3.338 14.204 1.00 84.31 113 TYR A C 1
ATOM 952 O O . TYR A 1 113 ? -8.500 -3.298 14.534 1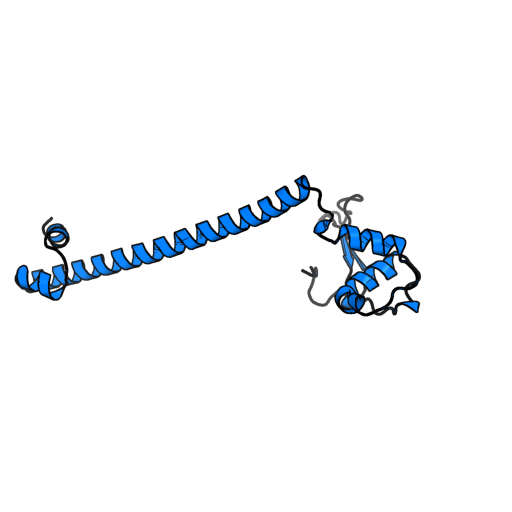.00 84.31 113 TYR A O 1
ATOM 960 N N . GLY A 1 114 ? -6.343 -3.552 15.095 1.00 86.25 114 GLY A N 1
ATOM 961 C CA . GLY A 1 114 ? -6.598 -3.774 16.519 1.00 86.25 114 GLY A CA 1
ATOM 962 C C . GLY A 1 114 ? -7.331 -2.599 17.170 1.00 86.25 114 GLY A C 1
ATOM 963 O O . GLY A 1 114 ? -8.337 -2.800 17.846 1.00 86.25 114 GLY A O 1
ATOM 964 N N . SER A 1 115 ? -6.886 -1.368 16.896 1.00 86.00 115 SER A N 1
ATOM 965 C CA . SER A 1 115 ? -7.542 -0.160 17.416 1.00 86.00 115 SER A CA 1
ATOM 966 C C . SER A 1 115 ? -8.959 0.044 16.870 1.00 86.00 115 SER A C 1
ATOM 968 O O . SER A 1 115 ? -9.836 0.493 17.607 1.00 86.00 115 SER A O 1
ATOM 970 N N . TYR A 1 116 ? -9.212 -0.323 15.610 1.00 87.50 116 TYR A N 1
ATOM 971 C CA . TYR A 1 116 ? -10.550 -0.272 15.024 1.00 87.50 116 TYR A CA 1
ATOM 972 C C . TYR A 1 116 ? -11.504 -1.267 15.694 1.00 87.50 116 TYR A C 1
ATOM 974 O O . TYR A 1 116 ? -12.598 -0.882 16.100 1.00 87.50 116 TYR A O 1
ATOM 982 N N . VAL A 1 117 ? -11.074 -2.523 15.865 1.00 87.69 117 VAL A N 1
ATOM 983 C CA . VAL A 1 117 ? -11.890 -3.569 16.503 1.00 87.69 117 VAL A CA 1
ATOM 984 C C . VAL A 1 117 ? -12.188 -3.225 17.962 1.00 87.69 117 VAL A C 1
ATOM 986 O O . VAL A 1 117 ? -13.343 -3.281 18.377 1.00 87.69 117 VAL A O 1
ATOM 989 N N . GLU A 1 118 ? -11.180 -2.806 18.732 1.00 88.12 118 GLU A N 1
ATOM 990 C CA . GLU A 1 118 ? -11.383 -2.401 20.128 1.00 88.12 118 GLU A CA 1
ATOM 991 C C . GLU A 1 118 ? -12.312 -1.177 20.232 1.00 88.12 118 GLU A C 1
ATOM 993 O O . GLU A 1 118 ? -13.145 -1.094 21.137 1.00 88.12 118 GLU A O 1
ATOM 998 N N . GLY A 1 119 ? -12.202 -0.237 19.286 1.00 89.75 119 GLY A N 1
ATOM 999 C CA . GLY A 1 119 ? -13.086 0.922 19.183 1.00 89.75 119 GLY A CA 1
ATOM 1000 C C . GLY A 1 119 ? -14.540 0.547 18.887 1.00 89.75 119 GLY A C 1
ATOM 1001 O O . GLY A 1 119 ? -15.443 1.076 19.536 1.00 89.75 119 GLY A O 1
ATOM 1002 N N . GLU A 1 120 ? -14.780 -0.381 17.958 1.00 91.56 120 GLU A N 1
ATOM 1003 C CA . GLU A 1 120 ? -16.126 -0.893 17.669 1.00 91.56 120 GLU A CA 1
ATOM 1004 C C . GLU A 1 120 ? -16.723 -1.639 18.865 1.00 91.56 120 GLU A C 1
ATOM 1006 O O . GLU A 1 120 ? -17.875 -1.389 19.223 1.00 91.56 120 GLU A O 1
ATOM 1011 N N . GLU A 1 121 ? -15.959 -2.516 19.523 1.00 90.56 121 GLU A N 1
ATOM 1012 C CA . GLU A 1 121 ? -16.455 -3.258 20.687 1.00 90.56 121 GLU A CA 1
ATOM 1013 C C . GLU A 1 121 ? -16.809 -2.326 21.849 1.00 90.56 121 GLU A C 1
ATOM 1015 O O . GLU A 1 121 ? -17.900 -2.444 22.419 1.00 90.56 121 GLU A O 1
ATOM 1020 N N . LYS A 1 122 ? -15.936 -1.358 22.166 1.00 90.75 122 LYS A N 1
ATOM 1021 C CA . LYS A 1 122 ? -16.220 -0.341 23.189 1.00 90.75 122 LYS A CA 1
ATOM 1022 C C . LYS A 1 122 ? -17.420 0.514 22.805 1.00 90.75 122 LYS A C 1
ATOM 1024 O O . LYS A 1 122 ? -18.326 0.669 23.618 1.00 90.75 122 LYS A O 1
ATOM 1029 N N . GLY A 1 123 ? -17.480 1.001 21.566 1.00 90.94 123 GLY A N 1
ATOM 1030 C CA . GLY A 1 123 ? -18.599 1.812 21.083 1.00 90.94 123 GLY A CA 1
ATOM 1031 C C . GLY A 1 123 ? -19.935 1.067 21.127 1.00 90.94 123 GLY A C 1
ATOM 1032 O O . GLY A 1 123 ? -20.961 1.640 21.500 1.00 90.94 123 GLY A O 1
ATOM 1033 N N . ARG A 1 124 ? -19.936 -0.235 20.817 1.00 91.31 124 ARG A N 1
ATOM 1034 C CA . ARG A 1 124 ? -21.124 -1.091 20.915 1.00 91.31 124 ARG A CA 1
ATOM 1035 C C . ARG A 1 124 ? -21.559 -1.270 22.368 1.00 91.31 124 ARG A C 1
ATOM 1037 O O . ARG A 1 124 ? -22.738 -1.093 22.663 1.00 91.31 124 ARG A O 1
ATOM 1044 N N . ALA A 1 125 ? -20.622 -1.577 23.266 1.00 89.31 125 ALA A N 1
ATOM 1045 C CA . ALA A 1 125 ? -20.903 -1.757 24.689 1.00 89.31 125 ALA A CA 1
ATOM 1046 C C . ALA A 1 125 ? -21.412 -0.461 25.349 1.00 89.31 125 ALA A C 1
ATOM 1048 O O . ALA A 1 125 ? -22.413 -0.479 26.066 1.00 89.31 125 ALA A O 1
ATOM 1049 N N . GLU A 1 126 ? -20.776 0.678 25.063 1.00 90.19 126 GLU A N 1
ATOM 1050 C CA . GLU A 1 126 ? -21.211 1.996 25.539 1.00 90.19 126 GLU A CA 1
ATOM 1051 C C . GLU A 1 126 ? -22.585 2.378 24.970 1.00 90.19 126 GLU A C 1
ATOM 1053 O O . GLU A 1 126 ? -23.438 2.890 25.697 1.00 90.19 126 GLU A O 1
ATOM 1058 N N . GLY A 1 127 ? -22.843 2.080 23.692 1.00 90.19 127 GLY A N 1
ATOM 1059 C CA . GLY A 1 127 ? -24.135 2.320 23.051 1.00 90.19 127 GLY A CA 1
ATOM 1060 C C . GLY A 1 127 ? -25.270 1.468 23.629 1.00 90.19 127 GLY A C 1
ATOM 1061 O O . GLY A 1 127 ? -26.377 1.974 23.831 1.00 90.19 127 GLY A O 1
ATOM 1062 N N . GLU A 1 128 ? -25.011 0.192 23.926 1.00 89.69 128 GLU A 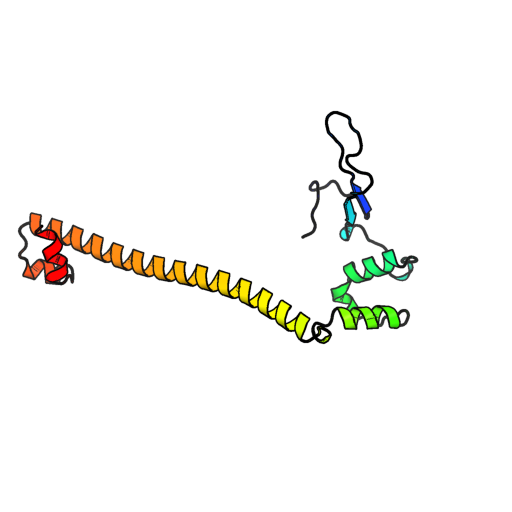N 1
ATOM 1063 C CA . GLU A 1 128 ? -25.965 -0.696 24.604 1.00 89.69 128 GLU A CA 1
ATOM 1064 C C . GLU A 1 128 ? -26.277 -0.200 26.018 1.00 89.69 128 GLU A C 1
ATOM 1066 O O . GLU A 1 128 ? -27.449 -0.100 26.390 1.00 89.69 128 GLU A O 1
ATOM 1071 N N . LEU A 1 129 ? -25.247 0.192 26.775 1.00 89.31 129 LEU A N 1
ATOM 1072 C CA . LEU A 1 129 ? -25.412 0.751 28.114 1.00 89.31 129 LEU A CA 1
ATOM 1073 C C . LEU A 1 129 ? -26.209 2.063 28.087 1.00 89.31 129 LEU A C 1
ATOM 1075 O O . LEU A 1 129 ? -27.148 2.228 28.864 1.00 89.31 129 LEU A O 1
ATOM 1079 N N . SER A 1 130 ? -25.876 2.980 27.175 1.00 89.75 130 SER A N 1
ATOM 1080 C CA . SER A 1 130 ? -26.554 4.273 27.035 1.00 89.75 130 SER A CA 1
ATOM 1081 C C . SER A 1 130 ? -28.043 4.106 26.711 1.00 89.75 130 SER A C 1
ATOM 1083 O O . SER A 1 130 ? -28.888 4.691 27.392 1.00 89.75 130 SER A O 1
ATOM 1085 N N . LYS A 1 131 ? -28.382 3.229 25.754 1.00 90.88 131 LYS A N 1
ATOM 1086 C CA . LYS A 1 131 ? -29.780 2.895 25.435 1.00 90.88 131 LYS A CA 1
ATOM 1087 C C . LYS A 1 131 ? -30.498 2.243 26.614 1.00 90.88 131 LYS A C 1
ATOM 1089 O O . LYS A 1 131 ? -31.644 2.588 26.893 1.00 90.88 131 LYS A O 1
ATOM 1094 N N . GLY A 1 132 ? -29.839 1.326 27.324 1.00 89.75 132 GLY A N 1
ATOM 1095 C CA . GLY A 1 132 ? -30.398 0.705 28.525 1.00 89.75 132 GLY A CA 1
ATOM 1096 C C . GLY A 1 132 ? -30.749 1.742 29.596 1.00 89.75 132 GLY A C 1
ATOM 1097 O O . GLY A 1 132 ? -31.841 1.701 30.165 1.00 89.75 132 GLY A O 1
ATOM 1098 N N . LEU A 1 133 ? -29.853 2.705 29.835 1.00 89.75 133 LEU A N 1
ATOM 1099 C CA . LEU A 1 133 ? -30.059 3.795 30.794 1.00 89.75 133 LEU A CA 1
ATOM 1100 C C . LEU A 1 133 ? -31.181 4.747 30.361 1.00 89.75 133 LEU A C 1
ATOM 1102 O O . LEU A 1 133 ? -31.968 5.181 31.202 1.00 89.75 133 LEU A O 1
ATOM 1106 N N . GLU A 1 134 ? -31.295 5.050 29.068 1.00 91.25 134 GLU A N 1
ATOM 1107 C CA . GLU A 1 134 ? -32.392 5.857 28.522 1.00 91.25 134 GLU A CA 1
ATOM 1108 C C . GLU A 1 134 ? -33.751 5.172 28.727 1.00 91.25 134 GLU A C 1
ATOM 1110 O O . GLU A 1 134 ? -34.697 5.786 29.229 1.00 91.25 134 GLU A O 1
ATOM 1115 N N . VAL A 1 135 ? -33.839 3.872 28.424 1.00 91.06 135 VAL A N 1
ATOM 1116 C CA . VAL A 1 135 ? -35.045 3.074 28.679 1.00 91.06 135 VAL A CA 1
ATOM 1117 C C . VAL A 1 135 ? -35.369 3.063 30.173 1.00 91.06 135 VAL A C 1
ATOM 1119 O O . VAL A 1 135 ? -36.513 3.318 30.546 1.00 91.06 135 VAL A O 1
ATOM 1122 N N . ALA A 1 136 ? -34.379 2.849 31.043 1.00 90.00 136 ALA A N 1
ATOM 1123 C CA . ALA A 1 136 ? -34.580 2.872 32.490 1.00 90.00 136 ALA A CA 1
ATOM 1124 C C . ALA A 1 136 ? -35.103 4.228 33.002 1.00 90.00 136 ALA A C 1
ATOM 1126 O O . ALA A 1 136 ? -36.022 4.245 33.824 1.00 90.00 136 ALA A O 1
ATOM 1127 N N . ARG A 1 137 ? -34.597 5.361 32.486 1.00 89.56 137 ARG A N 1
ATOM 1128 C CA . ARG A 1 137 ? -35.132 6.705 32.796 1.00 89.56 137 ARG A CA 1
ATOM 1129 C C . ARG A 1 137 ? -36.603 6.836 32.410 1.00 89.56 137 ARG A C 1
ATOM 1131 O O . ARG A 1 137 ? -37.398 7.342 33.200 1.00 89.56 137 ARG A O 1
ATOM 1138 N N . ASN A 1 138 ? -36.975 6.357 31.226 1.00 90.44 138 ASN A N 1
ATOM 1139 C CA . ASN A 1 138 ? -38.357 6.421 30.756 1.00 90.44 138 ASN A CA 1
ATOM 1140 C C . ASN A 1 138 ? -39.289 5.558 31.621 1.00 90.44 138 ASN A C 1
ATOM 1142 O O . ASN A 1 138 ? -40.366 6.011 32.000 1.00 90.44 138 ASN A O 1
ATOM 1146 N N . LEU A 1 139 ? -38.862 4.350 32.008 1.00 90.69 139 LEU A N 1
ATOM 1147 C CA . LEU A 1 139 ? -39.645 3.478 32.892 1.00 90.69 139 LEU A CA 1
ATOM 1148 C C . LEU A 1 139 ? -39.800 4.071 34.304 1.00 90.69 139 LEU A C 1
ATOM 1150 O O . LEU A 1 139 ? -40.881 3.969 34.888 1.00 90.69 139 LEU A O 1
ATOM 1154 N N . LEU A 1 140 ? -38.766 4.743 34.829 1.00 88.75 140 LEU A N 1
ATOM 1155 C CA . LEU A 1 140 ? -38.849 5.492 36.090 1.00 88.75 140 LEU A CA 1
ATOM 1156 C C . LEU A 1 140 ? -39.881 6.621 36.004 1.00 88.75 140 LEU A C 1
ATOM 1158 O O . LEU A 1 140 ? -40.705 6.767 36.905 1.00 88.75 140 LEU A O 1
ATOM 1162 N N . ALA A 1 141 ? -39.881 7.386 34.909 1.00 88.88 141 ALA A N 1
ATOM 1163 C CA . ALA A 1 141 ? -40.855 8.454 34.682 1.00 88.88 141 ALA A CA 1
ATOM 1164 C C . ALA A 1 141 ? -42.300 7.929 34.568 1.00 88.88 141 ALA A C 1
ATOM 1166 O O . ALA A 1 141 ? -43.243 8.631 34.926 1.00 88.88 141 ALA A O 1
ATOM 1167 N N . MET A 1 142 ? -42.476 6.681 34.122 1.00 90.69 142 MET A N 1
ATOM 1168 C CA . MET A 1 142 ? -43.770 5.986 34.085 1.00 90.69 142 MET A CA 1
ATOM 1169 C C . MET A 1 142 ? -44.187 5.387 35.440 1.00 90.69 142 MET A C 1
ATOM 1171 O O . MET A 1 142 ? -45.253 4.779 35.533 1.00 90.69 142 MET A O 1
ATOM 1175 N N . GLY A 1 143 ? -43.379 5.550 36.493 1.00 88.00 143 GLY A N 1
ATOM 1176 C CA . GLY A 1 143 ? -43.685 5.071 37.842 1.00 88.00 143 GLY A CA 1
ATOM 1177 C C . GLY A 1 143 ? -43.452 3.573 38.050 1.00 88.00 143 GLY A C 1
ATOM 1178 O O . GLY A 1 143 ? -43.986 3.000 39.000 1.00 88.00 143 GLY A O 1
ATOM 1179 N N . ILE A 1 144 ? -42.673 2.922 37.179 1.00 91.69 144 ILE A N 1
ATOM 1180 C CA . ILE A 1 144 ? -42.304 1.512 37.349 1.00 91.69 144 ILE A CA 1
ATOM 1181 C C . ILE A 1 144 ? -41.294 1.374 38.494 1.00 91.69 144 ILE A C 1
ATOM 1183 O O . ILE A 1 144 ? -40.398 2.198 38.672 1.00 91.69 144 ILE A O 1
ATOM 1187 N N . SER A 1 145 ? -41.444 0.314 39.291 1.00 89.81 145 SER A N 1
ATOM 1188 C CA . SER A 1 145 ? -40.574 0.055 40.440 1.00 89.81 145 SER A CA 1
ATOM 1189 C C . SER A 1 145 ? -39.152 -0.352 40.033 1.00 89.81 145 SER A C 1
ATOM 1191 O O . SER A 1 145 ? -38.930 -0.997 39.009 1.00 89.81 145 SER A O 1
ATOM 1193 N N . TRP A 1 146 ? -38.177 -0.032 40.886 1.00 86.06 146 TRP A N 1
ATOM 1194 C CA . TRP A 1 146 ? -36.750 -0.269 40.634 1.00 86.06 146 TRP A CA 1
ATOM 1195 C C . TRP A 1 146 ? -36.410 -1.732 40.309 1.00 86.06 146 TRP A C 1
ATOM 1197 O O . TRP A 1 146 ? -35.653 -2.010 39.381 1.00 86.06 146 TRP A O 1
ATOM 1207 N N . SER A 1 147 ? -37.022 -2.683 41.024 1.00 88.19 147 SER A N 1
ATOM 1208 C CA . SER A 1 147 ? -36.808 -4.118 40.799 1.00 88.19 147 SER A CA 1
ATOM 1209 C C . SER A 1 147 ? -37.310 -4.581 39.429 1.00 88.19 147 SER A C 1
ATOM 1211 O O . SER A 1 147 ? -36.668 -5.408 38.783 1.00 88.19 147 SER A O 1
ATOM 1213 N N . GLN A 1 148 ? -38.428 -4.024 38.955 1.00 88.38 148 GLN A N 1
ATOM 1214 C CA . GLN A 1 148 ? -38.986 -4.328 37.638 1.00 88.38 148 GLN A CA 1
ATOM 1215 C C . GLN A 1 148 ? -38.146 -3.716 36.514 1.00 88.38 148 GLN A C 1
ATOM 1217 O O . GLN A 1 148 ? -37.986 -4.338 35.468 1.00 88.38 148 GLN A O 1
ATOM 1222 N N . ILE A 1 149 ? -37.560 -2.537 36.735 1.00 88.81 149 ILE A N 1
ATOM 1223 C CA . ILE A 1 149 ? -36.661 -1.893 35.766 1.00 88.81 149 ILE A CA 1
ATOM 1224 C C . ILE A 1 149 ? -35.370 -2.697 35.603 1.00 88.81 149 ILE A C 1
ATOM 1226 O O . ILE A 1 149 ? -34.951 -2.938 34.471 1.00 88.81 149 ILE A O 1
ATOM 1230 N N . MET A 1 150 ? -34.781 -3.176 36.703 1.00 89.19 150 MET A N 1
ATOM 1231 C CA . MET A 1 150 ? -33.620 -4.075 36.661 1.00 89.19 150 MET A CA 1
ATOM 1232 C C . MET A 1 150 ? -33.919 -5.355 35.870 1.00 89.19 150 MET A C 1
ATOM 1234 O O . MET A 1 150 ? -33.129 -5.748 35.017 1.00 89.19 150 MET A O 1
ATOM 1238 N N . GLN A 1 151 ? -35.084 -5.976 36.091 1.00 88.56 151 GLN A N 1
ATOM 1239 C CA . GLN A 1 151 ? -35.494 -7.164 35.332 1.00 88.56 151 GLN A CA 1
ATOM 1240 C C . GLN A 1 151 ? -35.749 -6.877 33.846 1.00 88.56 151 GLN A C 1
ATOM 1242 O O . GLN A 1 151 ? -35.402 -7.703 33.007 1.00 88.56 151 GLN A O 1
ATOM 1247 N N . ALA A 1 152 ? -36.349 -5.732 33.510 1.00 86.56 152 ALA A N 1
ATOM 1248 C CA . ALA A 1 152 ? -36.714 -5.397 32.133 1.00 86.56 152 ALA A CA 1
ATOM 1249 C C . ALA A 1 152 ? -35.521 -4.942 31.278 1.00 86.56 152 ALA A C 1
ATOM 1251 O O . ALA A 1 152 ? -35.500 -5.189 30.075 1.00 86.56 152 ALA A O 1
ATOM 1252 N N . THR A 1 153 ? -34.544 -4.263 31.884 1.00 86.44 153 THR A N 1
ATOM 1253 C CA . THR A 1 153 ? -33.387 -3.683 31.176 1.00 86.44 153 THR A CA 1
ATOM 1254 C C . THR A 1 153 ? -32.121 -4.530 31.287 1.00 86.44 153 THR A C 1
ATOM 1256 O O . THR A 1 153 ? -31.190 -4.326 30.514 1.00 86.44 153 THR A O 1
ATOM 1259 N N . GLY A 1 154 ? -32.066 -5.470 32.238 1.00 87.44 154 GLY A N 1
ATOM 1260 C CA . GLY A 1 154 ? -30.871 -6.267 32.526 1.00 87.44 154 GLY A CA 1
ATOM 1261 C C . GLY A 1 154 ? -29.734 -5.474 33.184 1.00 87.44 154 GLY A C 1
ATOM 1262 O O . GLY A 1 154 ? -28.641 -6.011 33.347 1.00 87.44 154 GLY A O 1
ATOM 1263 N N . LEU A 1 155 ? -29.976 -4.213 33.559 1.00 89.12 155 LEU A N 1
ATOM 1264 C CA . LEU A 1 155 ? -28.989 -3.347 34.200 1.00 89.12 155 LEU A CA 1
ATOM 1265 C C . LEU A 1 155 ? -28.789 -3.708 35.674 1.00 89.12 155 LEU A C 1
ATOM 1267 O O . LEU A 1 155 ? -29.729 -4.077 36.386 1.00 89.12 155 LEU A O 1
ATOM 1271 N N . THR A 1 156 ? -27.557 -3.543 36.152 1.00 89.25 156 THR A N 1
ATOM 1272 C CA . THR A 1 156 ? -27.226 -3.733 37.568 1.00 89.25 156 THR A CA 1
ATOM 1273 C C . THR A 1 156 ? -27.666 -2.537 38.412 1.00 89.25 156 THR A C 1
ATOM 1275 O O . THR A 1 156 ? -27.865 -1.424 37.919 1.00 89.25 156 THR A O 1
ATOM 1278 N N . GLU A 1 157 ? -27.788 -2.745 39.726 1.00 85.50 157 GLU A N 1
ATOM 1279 C CA . GLU A 1 157 ? -28.152 -1.672 40.659 1.00 85.50 157 GLU A CA 1
ATOM 1280 C C . GLU A 1 157 ? -27.133 -0.517 40.624 1.00 85.50 157 GLU A C 1
ATOM 1282 O O . GLU A 1 157 ? -27.505 0.649 40.722 1.00 85.50 157 GLU A O 1
ATOM 1287 N N . GLU A 1 158 ? -25.850 -0.832 40.433 1.00 85.25 158 GLU A N 1
ATOM 1288 C CA . GLU A 1 158 ? -24.763 0.147 40.316 1.00 85.25 158 GLU A CA 1
ATOM 1289 C C . GLU A 1 158 ? -24.883 1.008 39.055 1.00 85.25 158 GLU A C 1
ATOM 1291 O O . GLU A 1 158 ? -24.695 2.222 39.123 1.00 85.25 158 GLU A O 1
ATOM 1296 N N . GLN A 1 159 ? -25.251 0.409 37.919 1.00 84.69 159 GLN A N 1
ATOM 1297 C CA . GLN A 1 159 ? -25.479 1.143 36.671 1.00 84.69 159 GLN A CA 1
ATOM 1298 C C . GLN A 1 159 ? -26.688 2.076 36.791 1.00 84.69 159 GLN A C 1
ATOM 1300 O O . GLN A 1 159 ? -26.630 3.228 36.368 1.00 84.69 159 GLN A O 1
ATOM 1305 N N . LEU A 1 160 ? -27.766 1.620 37.434 1.00 83.75 160 LEU A N 1
ATOM 1306 C CA . LEU A 1 160 ? -28.963 2.436 37.634 1.00 83.75 160 LEU A CA 1
ATOM 1307 C C . LEU A 1 160 ? -28.766 3.562 38.660 1.00 83.75 160 LEU A C 1
ATOM 1309 O O . LEU A 1 160 ? -29.421 4.596 38.543 1.00 83.75 160 LEU A O 1
ATOM 1313 N N . LYS A 1 161 ? -27.847 3.429 39.628 1.00 84.19 161 LYS A N 1
ATOM 1314 C CA . LYS A 1 161 ? -27.511 4.517 40.572 1.00 84.19 161 LYS A CA 1
ATOM 1315 C C . LYS A 1 161 ? -27.015 5.784 39.870 1.00 84.19 161 LYS A C 1
ATOM 1317 O O . LYS A 1 161 ? -27.233 6.875 40.388 1.00 84.19 161 LYS A O 1
ATOM 1322 N N . GLN A 1 162 ? -26.450 5.669 38.665 1.00 80.88 162 GLN A N 1
ATOM 1323 C CA . GLN A 1 162 ? -26.071 6.825 37.838 1.00 80.88 162 GLN A CA 1
ATOM 1324 C C . GLN A 1 162 ? -27.274 7.682 37.399 1.00 80.88 162 GLN A C 1
ATOM 1326 O O . GLN A 1 162 ? -27.096 8.816 36.965 1.00 80.88 162 GLN A O 1
ATOM 1331 N N . LEU A 1 163 ? -28.502 7.160 37.508 1.00 77.75 163 LEU A N 1
ATOM 1332 C CA . LEU A 1 163 ? -29.745 7.869 37.191 1.00 77.75 163 LEU A CA 1
ATOM 1333 C C . LEU A 1 163 ? -30.345 8.631 38.381 1.00 77.75 163 LEU A C 1
ATOM 1335 O O . LEU A 1 163 ? -31.290 9.389 38.181 1.00 77.75 163 LEU A O 1
ATOM 1339 N N . GLN A 1 164 ? -29.841 8.408 39.600 1.00 66.94 164 GLN A N 1
ATOM 1340 C CA . GLN A 1 164 ? -30.296 9.082 40.826 1.00 66.94 164 GLN A CA 1
ATOM 1341 C C . GLN A 1 164 ? -29.469 10.328 41.193 1.00 66.94 164 GLN A C 1
ATOM 1343 O O . GLN A 1 164 ? -29.794 10.983 42.184 1.00 66.94 164 GLN A O 1
ATOM 1348 N N . SER A 1 165 ? -28.424 10.649 40.421 1.00 52.81 165 SER A N 1
ATOM 1349 C CA . SER A 1 165 ? -27.684 11.916 40.518 1.00 52.81 165 SER A CA 1
ATOM 1350 C C . SER A 1 165 ? -28.278 12.981 39.607 1.00 52.81 165 SER A C 1
ATOM 1352 O O . SER A 1 165 ? -28.076 14.162 39.963 1.00 52.81 165 SER A O 1
#